Protein AF-A0A150KLL6-F1 (afdb_monomer)

Organism: NCBI:txid46224

Mean predicted aligned error: 4.89 Å

Secondary structure (DSSP, 8-state):
--HHHHHH-BTTB--HHHHHHHHHHHHH-SGGGGGG--HHHHHHHHHHHHHHHHHH-----------

Foldseek 3Di:
DDPLLVVQDDPSDDDPVSLVVVLVVCVVDVPVCPVVHHSVVSNVVSVVVVVCCVVPNDPPDPPPPPD

Structure (mmCIF, N/CA/C/O backbone):
data_AF-A0A150KLL6-F1
#
_entry.id   AF-A0A150KLL6-F1
#
loop_
_atom_site.group_PDB
_at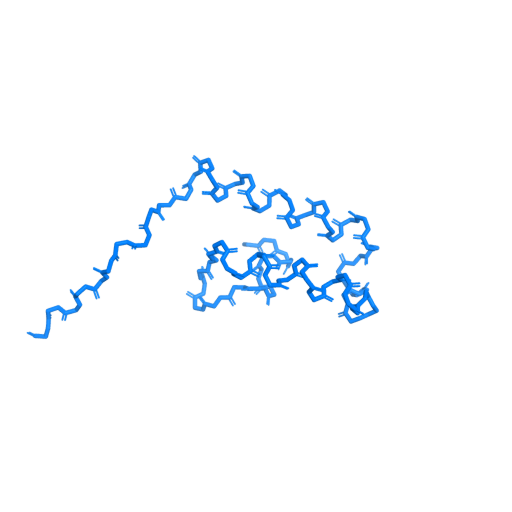om_site.id
_atom_site.type_symbol
_atom_site.label_atom_id
_atom_site.label_alt_id
_atom_site.label_comp_id
_atom_site.label_asym_id
_atom_site.label_entity_id
_atom_site.label_seq_id
_atom_site.pdbx_PDB_ins_code
_atom_site.Cartn_x
_atom_site.Cartn_y
_atom_site.Cartn_z
_atom_site.occupancy
_atom_site.B_iso_or_equiv
_atom_site.auth_seq_id
_atom_site.auth_comp_id
_atom_site.auth_asym_id
_atom_site.auth_atom_id
_atom_site.pdbx_PDB_model_num
ATOM 1 N N . MET A 1 1 ? 6.309 -12.429 -1.926 1.00 66.00 1 MET A N 1
ATOM 2 C CA . MET A 1 1 ? 5.922 -11.017 -1.733 1.00 66.00 1 MET A CA 1
ATOM 3 C C . MET A 1 1 ? 4.880 -10.950 -0.612 1.00 66.00 1 MET A C 1
ATOM 5 O O . MET A 1 1 ? 3.949 -11.752 -0.674 1.00 66.00 1 MET A O 1
ATOM 9 N N . PRO A 1 2 ? 5.067 -10.116 0.430 1.00 86.00 2 PRO A N 1
ATOM 10 C CA . PRO A 1 2 ? 4.067 -9.887 1.487 1.00 86.00 2 PRO A CA 1
ATOM 11 C C . PRO A 1 2 ? 2.694 -9.491 0.918 1.00 86.00 2 PRO A C 1
ATOM 13 O O . PRO A 1 2 ? 2.626 -9.021 -0.219 1.00 86.00 2 PRO A O 1
ATOM 16 N N . SER A 1 3 ? 1.609 -9.688 1.672 1.00 91.12 3 SER A N 1
ATOM 17 C CA . SER A 1 3 ? 0.221 -9.462 1.219 1.00 91.12 3 SER A CA 1
ATOM 18 C C . SER A 1 3 ? -0.007 -8.047 0.679 1.00 91.12 3 SER A C 1
ATOM 20 O O . SER A 1 3 ? -0.497 -7.897 -0.440 1.00 91.12 3 SER A O 1
ATOM 22 N N . LEU A 1 4 ? 0.431 -7.020 1.410 1.00 95.31 4 LEU A N 1
ATOM 23 C CA . LEU A 1 4 ? 0.278 -5.625 0.995 1.00 95.31 4 LEU A CA 1
ATOM 24 C C . LEU A 1 4 ? 1.052 -5.314 -0.290 1.00 95.31 4 LEU A C 1
ATOM 26 O O . LEU A 1 4 ? 0.527 -4.688 -1.207 1.00 95.31 4 LEU A O 1
ATOM 30 N N . ALA A 1 5 ? 2.279 -5.822 -0.395 1.00 95.25 5 ALA A N 1
ATOM 31 C CA . ALA A 1 5 ? 3.089 -5.685 -1.598 1.00 95.25 5 ALA A CA 1
ATOM 32 C C . ALA A 1 5 ? 2.419 -6.353 -2.813 1.00 95.25 5 ALA A C 1
ATOM 34 O O . ALA A 1 5 ? 2.363 -5.747 -3.879 1.00 95.25 5 ALA A O 1
ATOM 35 N N . LYS A 1 6 ? 1.834 -7.549 -2.647 1.00 95.75 6 LYS A N 1
ATOM 36 C CA . LYS A 1 6 ? 1.063 -8.209 -3.715 1.00 95.75 6 LYS A CA 1
ATOM 37 C C . LYS A 1 6 ? -0.144 -7.380 -4.151 1.00 95.75 6 LYS A C 1
ATOM 39 O O . LYS A 1 6 ? -0.399 -7.298 -5.346 1.00 95.75 6 LYS A O 1
ATOM 44 N N . ARG A 1 7 ? -0.867 -6.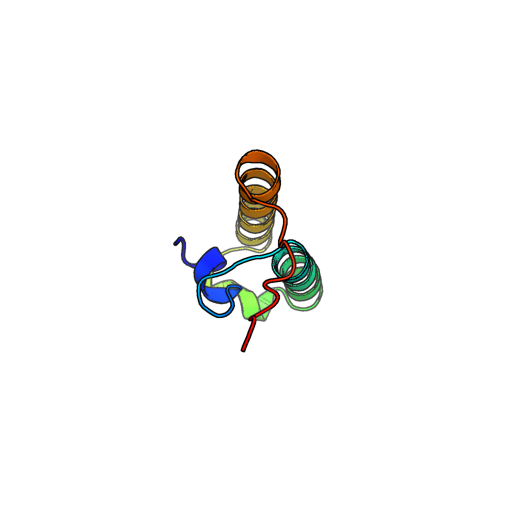763 -3.208 1.00 96.06 7 ARG A N 1
ATOM 45 C CA . ARG A 1 7 ? -2.069 -5.967 -3.507 1.00 96.06 7 ARG A CA 1
ATOM 46 C C . ARG A 1 7 ? -1.780 -4.750 -4.385 1.00 96.06 7 ARG A C 1
ATOM 48 O O . ARG A 1 7 ? -2.621 -4.388 -5.198 1.00 96.06 7 ARG A O 1
ATOM 55 N N . ILE A 1 8 ? -0.606 -4.136 -4.238 1.00 97.12 8 ILE A N 1
ATOM 56 C CA . ILE A 1 8 ? -0.241 -2.924 -4.991 1.00 97.12 8 ILE A CA 1
ATOM 57 C C . ILE A 1 8 ? 0.647 -3.198 -6.213 1.00 97.12 8 ILE A C 1
ATOM 59 O O . ILE A 1 8 ? 0.934 -2.276 -6.978 1.00 97.12 8 ILE A O 1
ATOM 63 N N . ALA A 1 9 ? 1.126 -4.431 -6.384 1.00 96.31 9 ALA A N 1
ATOM 64 C CA . ALA A 1 9 ? 2.010 -4.794 -7.482 1.00 96.31 9 ALA A CA 1
ATOM 65 C C . ALA A 1 9 ? 1.265 -4.843 -8.820 1.00 96.31 9 ALA A C 1
ATOM 67 O O . ALA A 1 9 ? 0.104 -5.238 -8.908 1.00 96.31 9 ALA A O 1
ATOM 68 N N . LYS A 1 10 ? 1.979 -4.509 -9.895 1.00 94.75 10 LYS A N 1
ATOM 69 C CA . LYS A 1 10 ? 1.530 -4.712 -11.274 1.00 94.75 10 LYS A CA 1
ATOM 70 C C . LYS A 1 10 ? 2.563 -5.549 -12.011 1.00 94.75 10 LYS A C 1
ATOM 72 O O . LYS A 1 10 ? 3.731 -5.169 -12.059 1.00 94.75 10 LYS A O 1
ATOM 77 N N . ASN A 1 11 ? 2.126 -6.657 -12.608 1.00 92.12 11 ASN A N 1
ATOM 78 C CA . ASN A 1 11 ? 2.995 -7.619 -13.299 1.00 92.12 11 ASN A CA 1
ATOM 79 C C . ASN A 1 11 ? 4.178 -8.073 -12.421 1.00 92.12 11 ASN A C 1
ATOM 81 O O . ASN A 1 11 ? 5.311 -8.091 -12.885 1.00 92.12 11 ASN A O 1
ATOM 85 N N . ASP A 1 12 ? 3.926 -8.340 -11.136 1.00 91.31 12 ASP A N 1
ATOM 86 C CA . ASP A 1 12 ? 4.940 -8.688 -10.126 1.00 91.31 12 ASP A CA 1
ATOM 87 C C . ASP A 1 12 ? 6.001 -7.608 -9.830 1.00 91.31 12 ASP A C 1
ATOM 89 O O . ASP A 1 12 ? 6.951 -7.850 -9.082 1.00 91.31 12 ASP A O 1
ATOM 93 N N . PHE A 1 13 ? 5.813 -6.382 -10.331 1.00 93.00 13 PHE A N 1
ATOM 94 C CA . PHE A 1 13 ? 6.657 -5.230 -10.022 1.00 93.00 13 PHE A CA 1
ATOM 95 C C . PHE A 1 13 ? 5.939 -4.210 -9.140 1.00 93.00 13 PHE A C 1
ATOM 97 O O . PHE A 1 13 ? 4.739 -3.965 -9.268 1.00 93.00 13 PHE A O 1
ATOM 104 N N . ILE A 1 14 ? 6.718 -3.558 -8.279 1.00 95.00 14 ILE A N 1
ATOM 105 C CA . ILE A 1 14 ? 6.303 -2.396 -7.492 1.00 95.00 14 ILE A CA 1
ATOM 106 C C . ILE A 1 14 ? 7.238 -1.245 -7.837 1.00 95.00 14 ILE A C 1
ATOM 108 O O . ILE A 1 14 ? 8.457 -1.417 -7.887 1.00 95.00 14 ILE A O 1
ATOM 112 N N . ASN A 1 15 ? 6.670 -0.062 -8.051 1.00 95.44 15 ASN A N 1
ATOM 113 C CA . ASN A 1 15 ? 7.426 1.175 -8.204 1.00 95.44 15 ASN A CA 1
ATOM 114 C C . ASN A 1 15 ? 6.981 2.226 -7.176 1.00 95.44 15 ASN A C 1
ATOM 116 O O . ASN A 1 15 ? 6.006 2.046 -6.445 1.00 95.44 15 ASN A O 1
ATOM 120 N N . THR A 1 16 ? 7.713 3.338 -7.115 1.00 94.94 16 THR A N 1
ATOM 121 C CA . THR A 1 16 ? 7.461 4.425 -6.158 1.00 94.94 16 THR A CA 1
ATOM 122 C C . THR A 1 16 ? 6.068 5.034 -6.313 1.00 94.94 16 THR A C 1
ATOM 124 O O . THR A 1 16 ? 5.439 5.359 -5.309 1.00 94.94 16 THR A O 1
ATOM 127 N N . ASN A 1 17 ? 5.560 5.144 -7.547 1.00 96.44 17 ASN A N 1
ATOM 128 C CA . ASN A 1 17 ? 4.222 5.671 -7.817 1.00 96.44 17 ASN A CA 1
ATOM 129 C C . ASN A 1 17 ? 3.123 4.782 -7.215 1.00 96.44 17 ASN A C 1
ATOM 131 O O . ASN A 1 17 ? 2.189 5.295 -6.612 1.00 96.44 17 ASN A O 1
ATOM 135 N N . MET A 1 18 ? 3.254 3.456 -7.317 1.00 97.88 18 MET A N 1
ATOM 136 C CA . MET A 1 1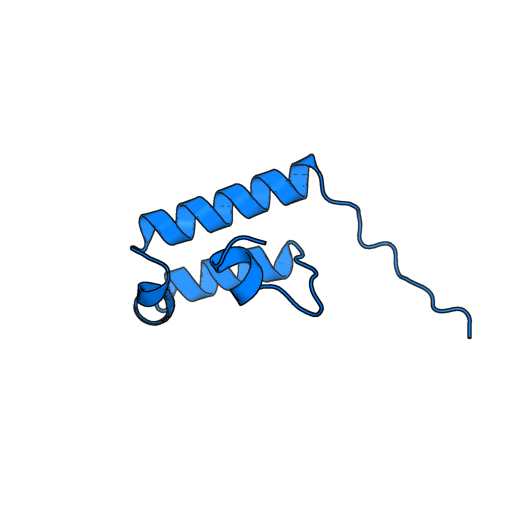8 ? 2.294 2.511 -6.729 1.00 97.88 18 MET A CA 1
ATOM 137 C C . MET A 1 18 ? 2.232 2.637 -5.203 1.00 97.88 18 MET A C 1
ATOM 139 O O . MET A 1 18 ? 1.143 2.689 -4.639 1.00 97.88 18 MET A O 1
ATOM 143 N N . ILE A 1 19 ? 3.388 2.747 -4.536 1.00 98.06 19 ILE A N 1
ATOM 144 C CA . ILE A 1 19 ? 3.452 2.928 -3.075 1.00 98.06 19 ILE A CA 1
ATOM 145 C C . ILE A 1 19 ? 2.834 4.274 -2.672 1.00 98.06 19 ILE A C 1
ATOM 147 O O . ILE A 1 19 ? 2.040 4.336 -1.735 1.00 98.06 19 ILE A O 1
ATOM 151 N N . GLY A 1 20 ? 3.171 5.352 -3.388 1.00 98.00 20 GLY A N 1
ATOM 152 C CA . GLY A 1 20 ? 2.633 6.686 -3.115 1.00 98.00 20 GLY A CA 1
ATOM 153 C C . GLY A 1 20 ? 1.119 6.761 -3.309 1.00 98.00 20 GLY A C 1
ATOM 154 O O . GLY A 1 20 ? 0.415 7.304 -2.459 1.00 98.00 20 GLY A O 1
ATOM 155 N N . PHE A 1 21 ? 0.608 6.162 -4.386 1.00 98.44 21 PHE A N 1
ATOM 156 C CA . PHE A 1 21 ? -0.828 6.081 -4.635 1.00 98.44 21 PHE A CA 1
ATOM 157 C C . PHE A 1 21 ? -1.544 5.293 -3.537 1.00 98.44 21 PHE A C 1
ATOM 159 O O . PHE A 1 21 ? -2.536 5.777 -3.003 1.00 98.44 21 PHE A O 1
ATOM 166 N N . ALA A 1 22 ? -1.010 4.137 -3.138 1.00 98.44 22 ALA A N 1
ATOM 167 C CA . ALA A 1 22 ? -1.572 3.340 -2.051 1.00 98.44 22 ALA A CA 1
ATOM 168 C C . ALA A 1 22 ? -1.631 4.109 -0.719 1.00 98.44 22 ALA A C 1
ATOM 170 O O . ALA A 1 22 ? -2.614 4.005 0.005 1.00 98.44 22 ALA A O 1
ATOM 171 N N . ALA A 1 23 ? -0.627 4.935 -0.409 1.00 98.56 23 ALA A N 1
ATOM 172 C CA . ALA A 1 23 ? -0.654 5.777 0.788 1.00 98.56 23 ALA A CA 1
ATOM 173 C C . ALA A 1 23 ? -1.739 6.870 0.724 1.00 98.56 23 ALA A C 1
ATOM 175 O O . ALA A 1 23 ? -2.389 7.157 1.730 1.00 98.56 23 ALA A O 1
ATOM 176 N N . ILE A 1 24 ? -1.952 7.472 -0.453 1.00 98.50 24 ILE A N 1
ATOM 177 C CA . ILE A 1 24 ? -3.044 8.433 -0.679 1.00 98.50 24 ILE A CA 1
ATOM 178 C C . ILE A 1 24 ? -4.401 7.737 -0.549 1.00 98.50 24 ILE A C 1
ATOM 180 O O . ILE A 1 24 ? -5.304 8.286 0.082 1.00 98.50 24 ILE A O 1
ATOM 184 N N . ASP A 1 25 ? -4.539 6.547 -1.128 1.00 98.50 25 ASP A N 1
ATOM 185 C CA . ASP A 1 25 ? -5.766 5.755 -1.105 1.00 98.50 25 ASP A CA 1
ATOM 186 C C . ASP A 1 25 ? -6.131 5.328 0.324 1.00 98.50 25 ASP A C 1
ATOM 188 O O . ASP A 1 25 ? -7.212 5.665 0.800 1.00 98.50 25 ASP A O 1
ATOM 192 N N . LEU A 1 26 ? -5.172 4.766 1.072 1.00 98.56 26 LEU A N 1
ATOM 193 C CA . LEU A 1 26 ? -5.315 4.450 2.498 1.00 98.56 26 LEU A CA 1
ATOM 194 C C . LEU A 1 26 ? -5.748 5.668 3.325 1.00 98.56 26 LEU A C 1
ATOM 196 O O . LEU A 1 26 ? -6.537 5.546 4.259 1.00 98.56 26 LEU A O 1
ATOM 200 N N . LYS A 1 27 ? -5.213 6.857 3.020 1.00 98.38 27 LYS A N 1
ATOM 201 C CA . LYS A 1 27 ? -5.572 8.086 3.739 1.00 98.38 27 LYS A CA 1
ATOM 202 C C . LYS A 1 27 ? -7.001 8.538 3.446 1.00 98.38 27 LYS A C 1
ATOM 204 O O . LYS A 1 27 ? -7.630 9.123 4.328 1.00 98.38 27 LYS A O 1
ATOM 209 N N . ARG A 1 28 ? -7.475 8.331 2.217 1.00 98.50 28 ARG A N 1
ATOM 210 C CA . ARG A 1 28 ? -8.805 8.749 1.754 1.00 98.50 28 ARG A CA 1
ATOM 211 C C . ARG A 1 28 ? -9.894 7.784 2.195 1.00 98.50 28 ARG A C 1
ATOM 213 O O . ARG A 1 28 ? -10.957 8.245 2.596 1.00 98.50 28 ARG A O 1
ATOM 220 N N . ASP A 1 29 ? -9.615 6.489 2.141 1.00 98.12 29 ASP A N 1
ATOM 221 C CA . ASP A 1 29 ? -10.549 5.436 2.517 1.00 98.12 29 ASP A CA 1
ATOM 222 C C . ASP A 1 29 ? -9.832 4.319 3.298 1.00 98.12 29 ASP A C 1
ATOM 224 O O . ASP A 1 29 ? -9.455 3.294 2.736 1.00 98.12 29 ASP A O 1
ATOM 228 N N . PRO A 1 30 ? -9.638 4.485 4.618 1.00 97.69 30 PRO A N 1
ATOM 229 C CA . PRO A 1 30 ? -9.003 3.460 5.442 1.00 97.69 30 PRO A CA 1
ATOM 230 C C . PRO A 1 30 ? -9.785 2.142 5.511 1.00 97.69 30 PRO A C 1
ATOM 232 O O . PRO A 1 30 ? -9.205 1.091 5.783 1.00 97.69 30 PRO A O 1
ATOM 235 N N . THR A 1 31 ? -11.104 2.178 5.304 1.00 97.75 31 THR A N 1
ATOM 236 C CA . THR A 1 31 ? -11.971 1.008 5.483 1.00 97.75 31 THR A CA 1
ATOM 237 C C . THR A 1 31 ? -11.741 -0.031 4.392 1.00 97.75 31 THR A C 1
ATOM 239 O O . THR A 1 31 ? -11.727 -1.225 4.700 1.00 97.75 31 THR A O 1
ATOM 242 N N . SER A 1 32 ? -11.467 0.384 3.151 1.00 97.38 32 SER A N 1
ATOM 243 C CA . SER A 1 32 ? -11.143 -0.548 2.058 1.00 97.38 32 SER A CA 1
ATOM 244 C C . SER A 1 32 ? -9.817 -1.300 2.232 1.00 97.38 32 SER A C 1
ATOM 246 O O . SER A 1 32 ? -9.562 -2.245 1.485 1.00 97.38 32 SER A O 1
ATOM 248 N N . TRP A 1 33 ? -8.997 -0.930 3.222 1.00 97.81 33 TRP A N 1
ATOM 249 C CA . TRP A 1 33 ? -7.714 -1.563 3.558 1.00 97.81 33 TRP A CA 1
ATOM 250 C C . TRP A 1 33 ? -7.762 -2.395 4.844 1.00 97.81 33 TRP A C 1
ATOM 252 O O . TRP A 1 33 ? -6.753 -2.978 5.238 1.00 97.81 33 TRP A O 1
ATOM 262 N N . SER A 1 34 ? -8.920 -2.452 5.507 1.00 96.06 34 SER A N 1
ATOM 263 C CA . SER A 1 34 ? -9.083 -3.107 6.811 1.00 96.06 34 SER A CA 1
ATOM 264 C C . SER A 1 34 ? -8.836 -4.620 6.788 1.00 96.06 34 SER A C 1
ATOM 266 O O . SER A 1 34 ? -8.507 -5.197 7.822 1.00 96.06 34 SER A O 1
ATOM 268 N N . ASP A 1 35 ? -8.914 -5.256 5.615 1.00 96.69 35 ASP A N 1
ATOM 269 C CA . ASP A 1 35 ? -8.537 -6.658 5.409 1.00 96.69 35 ASP A CA 1
ATOM 270 C C . ASP A 1 35 ? -7.023 -6.901 5.539 1.00 96.69 35 ASP A C 1
ATOM 272 O O . ASP A 1 35 ? -6.597 -8.033 5.770 1.00 96.69 35 ASP A O 1
ATOM 276 N N . LEU A 1 36 ? -6.211 -5.845 5.415 1.00 95.06 36 LEU A N 1
ATOM 277 C CA . LEU A 1 36 ? -4.758 -5.888 5.578 1.00 95.06 36 LEU A CA 1
ATOM 278 C C . LEU A 1 36 ? -4.281 -5.433 6.964 1.00 95.06 36 LEU A C 1
ATOM 280 O O . LEU A 1 36 ? -3.104 -5.606 7.268 1.00 95.06 36 LEU A O 1
ATOM 284 N N . GLY A 1 37 ? -5.162 -4.870 7.796 1.00 96.00 37 GLY A N 1
ATOM 285 C CA . GLY A 1 37 ? -4.846 -4.430 9.156 1.00 96.00 37 GLY A CA 1
ATOM 286 C C . GLY A 1 37 ? -5.397 -3.048 9.496 1.00 96.00 37 GLY A C 1
ATOM 287 O O . GLY A 1 37 ? -6.180 -2.446 8.759 1.00 96.00 37 GLY A O 1
ATOM 288 N N . THR A 1 38 ? -4.981 -2.524 10.645 1.00 97.88 38 THR A N 1
ATOM 289 C CA . THR A 1 38 ? -5.308 -1.155 11.056 1.00 97.88 38 THR A CA 1
ATOM 290 C C . THR A 1 38 ? -4.593 -0.128 10.178 1.00 97.88 38 THR A C 1
ATOM 292 O O . THR A 1 38 ? -3.535 -0.390 9.608 1.00 97.88 38 THR A O 1
ATOM 295 N N . TYR A 1 39 ? -5.117 1.100 10.135 1.00 98.25 39 TYR A N 1
ATOM 296 C CA . TYR A 1 39 ? -4.505 2.205 9.387 1.00 98.25 39 TYR A CA 1
ATOM 297 C C . TYR A 1 39 ? -2.995 2.361 9.658 1.00 98.25 39 TYR A C 1
ATOM 299 O O . TYR A 1 39 ? -2.212 2.543 8.727 1.00 98.25 39 TYR A O 1
ATOM 307 N N . ASN A 1 40 ? -2.574 2.270 10.926 1.00 98.38 40 ASN A N 1
ATOM 308 C CA . ASN A 1 40 ? -1.171 2.447 11.304 1.00 98.38 40 ASN A CA 1
ATOM 309 C C . ASN A 1 40 ? -0.286 1.282 10.844 1.00 98.38 40 ASN A C 1
ATOM 311 O O . ASN A 1 40 ? 0.849 1.518 10.433 1.00 98.38 40 ASN A O 1
ATOM 315 N N . GLU A 1 41 ? -0.791 0.049 10.890 1.00 98.12 41 GLU A N 1
ATOM 316 C CA . GLU A 1 41 ? -0.069 -1.136 10.410 1.00 98.12 41 GLU A CA 1
ATOM 317 C C . GLU A 1 41 ? 0.132 -1.065 8.894 1.00 98.12 41 GLU A C 1
ATOM 319 O O . GLU A 1 41 ? 1.266 -1.150 8.418 1.00 98.12 41 GLU A O 1
ATOM 324 N N . VAL A 1 42 ? -0.938 -0.784 8.142 1.00 98.25 42 VAL A N 1
ATOM 325 C CA . VAL A 1 42 ? -0.890 -0.657 6.677 1.00 98.25 42 VAL A CA 1
ATOM 326 C C . VAL A 1 42 ? 0.040 0.491 6.259 1.00 98.25 42 VAL A C 1
ATOM 328 O O . VAL A 1 42 ? 0.871 0.334 5.361 1.00 98.25 42 VAL A O 1
ATOM 331 N N . LEU A 1 43 ? -0.031 1.641 6.940 1.00 98.38 43 LEU A N 1
ATOM 332 C CA . LEU A 1 43 ? 0.849 2.779 6.666 1.00 98.38 43 LEU A CA 1
ATOM 333 C C . LEU A 1 43 ? 2.322 2.451 6.950 1.00 98.38 43 LEU A C 1
ATOM 335 O O . LEU A 1 43 ? 3.210 2.837 6.183 1.00 98.38 43 LEU A O 1
ATOM 339 N N . GLN A 1 44 ? 2.594 1.740 8.043 1.00 98.12 44 GLN A N 1
ATOM 340 C CA . GLN A 1 44 ? 3.948 1.331 8.395 1.00 98.12 44 GLN A CA 1
ATOM 341 C C . GLN A 1 44 ? 4.509 0.327 7.382 1.00 98.12 44 GLN A C 1
ATOM 343 O O . GLN A 1 44 ? 5.670 0.445 6.986 1.00 98.12 44 GLN A O 1
ATOM 348 N N . GLU A 1 45 ? 3.704 -0.620 6.907 1.00 97.56 45 GLU A N 1
ATOM 349 C CA . GLU A 1 45 ? 4.112 -1.536 5.843 1.00 97.56 45 GLU A CA 1
ATOM 350 C C . GLU A 1 45 ? 4.408 -0.805 4.527 1.00 97.56 45 GLU A C 1
ATOM 352 O O . GLU A 1 45 ? 5.452 -1.048 3.918 1.00 97.56 45 GLU A O 1
ATOM 357 N N . LEU A 1 46 ? 3.569 0.156 4.118 1.00 98.19 46 LEU A N 1
ATOM 358 C CA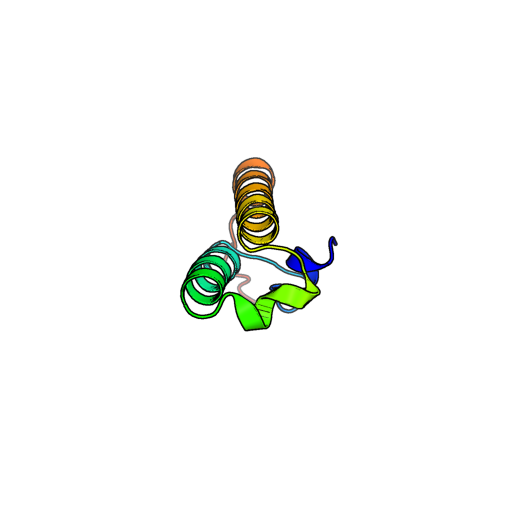 . LEU A 1 46 ? 3.838 1.005 2.948 1.00 98.19 46 LEU A CA 1
ATOM 359 C C . LEU A 1 46 ? 5.174 1.753 3.080 1.00 98.19 46 LEU A C 1
ATOM 361 O O . LEU A 1 46 ? 5.963 1.808 2.131 1.00 98.19 46 LEU A O 1
ATOM 365 N N . LYS A 1 47 ? 5.4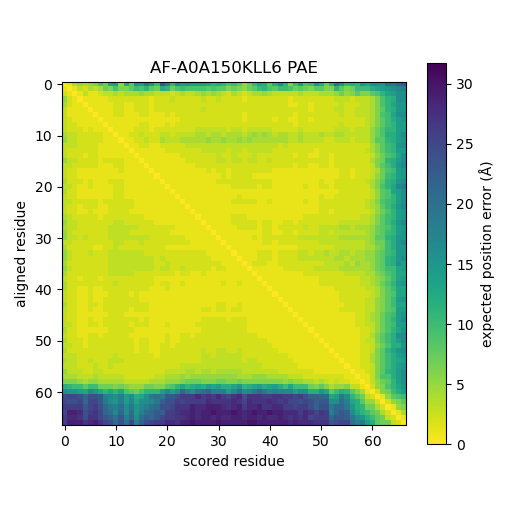76 2.276 4.274 1.00 98.19 47 LYS A N 1
ATOM 366 C CA . LYS A 1 47 ? 6.764 2.916 4.576 1.00 98.19 47 LYS A CA 1
ATOM 367 C C . LYS A 1 47 ? 7.932 1.929 4.489 1.00 98.19 47 LYS A C 1
ATOM 369 O O . LYS A 1 47 ? 8.993 2.279 3.970 1.00 98.19 47 LYS A O 1
ATOM 374 N N . LEU A 1 48 ? 7.764 0.695 4.964 1.00 97.94 48 LEU A N 1
ATOM 375 C CA . LEU A 1 48 ? 8.790 -0.343 4.841 1.00 97.94 48 LEU A CA 1
ATOM 376 C C . LEU A 1 48 ? 9.041 -0.715 3.376 1.00 97.94 48 LEU A C 1
ATOM 378 O O . LEU A 1 48 ? 10.201 -0.819 2.978 1.00 97.94 48 LEU A O 1
ATOM 382 N N . LEU A 1 49 ? 7.995 -0.831 2.552 1.00 97.31 49 LEU A N 1
ATOM 383 C CA . LEU A 1 49 ? 8.152 -1.049 1.110 1.00 97.31 49 LEU A CA 1
ATOM 384 C C . LEU A 1 49 ? 8.908 0.095 0.441 1.00 97.31 49 LEU A C 1
ATOM 386 O O . LEU A 1 49 ? 9.788 -0.160 -0.381 1.00 97.31 49 LEU A O 1
ATOM 390 N N . TRP A 1 50 ? 8.628 1.342 0.829 1.00 97.75 50 TRP A N 1
ATOM 391 C CA . TRP A 1 50 ? 9.391 2.494 0.357 1.00 97.75 50 TRP A CA 1
ATOM 392 C C . TRP A 1 50 ? 10.876 2.371 0.715 1.00 97.75 50 TRP A C 1
ATOM 394 O O . TRP A 1 50 ? 11.735 2.513 -0.154 1.00 97.75 50 TRP A O 1
ATOM 404 N N . HIS A 1 51 ? 11.198 2.051 1.973 1.00 97.81 51 HIS A N 1
ATOM 405 C CA . HIS A 1 51 ? 12.585 1.856 2.407 1.00 97.81 51 HIS A CA 1
ATOM 406 C C . HIS A 1 51 ? 13.289 0.728 1.647 1.00 97.81 51 HIS A C 1
ATOM 408 O O . HIS A 1 51 ? 14.437 0.898 1.235 1.00 97.81 51 HIS A O 1
ATOM 414 N N . VAL A 1 52 ? 12.612 -0.403 1.432 1.00 96.44 52 VAL A N 1
ATOM 415 C CA . VAL A 1 52 ? 13.153 -1.525 0.655 1.00 96.44 52 VAL A CA 1
ATOM 416 C C . VAL A 1 52 ? 13.411 -1.099 -0.789 1.00 96.44 52 VAL A C 1
ATOM 418 O O . VAL A 1 52 ? 14.496 -1.353 -1.307 1.00 96.44 52 VAL A O 1
ATOM 421 N N . LEU A 1 53 ? 12.462 -0.412 -1.428 1.00 95.06 53 LEU A N 1
ATOM 422 C CA . LEU A 1 53 ? 12.602 0.036 -2.812 1.00 95.06 53 LEU A CA 1
ATOM 423 C C . LEU A 1 53 ? 13.733 1.059 -2.974 1.00 95.06 53 LEU A C 1
ATOM 425 O O . LEU A 1 53 ? 14.519 0.948 -3.907 1.00 95.06 53 LEU A O 1
ATOM 429 N N . VAL A 1 54 ? 13.859 2.026 -2.064 1.00 95.50 54 VAL A N 1
ATOM 430 C CA . VAL A 1 54 ? 14.942 3.024 -2.111 1.00 95.50 54 VAL A CA 1
ATOM 431 C C . VAL A 1 54 ? 16.308 2.377 -1.882 1.00 95.50 54 VAL A C 1
ATOM 433 O O . VAL A 1 54 ? 17.282 2.760 -2.524 1.00 95.50 54 VAL A O 1
ATOM 436 N N . ARG A 1 55 ? 16.398 1.394 -0.979 1.00 97.00 55 ARG A N 1
ATOM 437 C CA . ARG A 1 55 ? 17.675 0.763 -0.626 1.00 97.00 55 ARG A CA 1
ATOM 438 C C . ARG A 1 55 ? 18.123 -0.313 -1.612 1.00 97.00 55 ARG A C 1
ATOM 440 O O . ARG A 1 55 ? 19.321 -0.461 -1.832 1.00 97.00 55 ARG A O 1
ATOM 447 N N . TYR A 1 56 ? 17.185 -1.083 -2.156 1.00 95.38 56 TYR A N 1
ATOM 44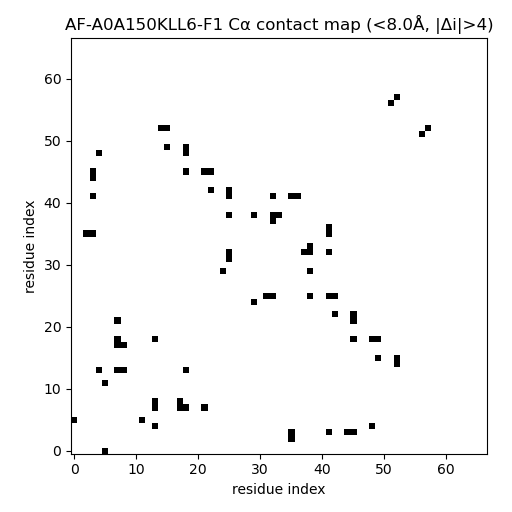8 C CA . TYR A 1 56 ? 17.472 -2.295 -2.933 1.00 95.38 56 TYR A CA 1
ATOM 449 C C . TYR A 1 56 ? 16.862 -2.293 -4.339 1.00 95.38 56 TYR A C 1
ATOM 451 O O . TYR A 1 56 ? 17.158 -3.184 -5.137 1.00 95.38 56 TYR A O 1
ATOM 459 N N . GLY A 1 57 ? 15.997 -1.329 -4.652 1.00 92.94 57 GLY A N 1
ATOM 460 C CA . GLY A 1 57 ? 15.391 -1.199 -5.969 1.00 92.94 57 GLY A CA 1
ATOM 461 C C . GLY A 1 57 ? 16.401 -0.819 -7.046 1.00 92.94 57 GLY A C 1
ATOM 462 O O . GLY A 1 57 ? 17.523 -0.389 -6.781 1.00 92.94 57 GLY A O 1
ATOM 463 N N . LYS A 1 58 ? 15.978 -0.972 -8.299 1.00 93.00 58 LYS A N 1
ATOM 464 C CA . LYS A 1 58 ? 16.746 -0.550 -9.471 1.00 93.00 58 LYS A CA 1
ATOM 465 C C . LYS A 1 58 ? 15.969 0.532 -10.214 1.00 93.00 58 LYS A C 1
ATOM 467 O O . LYS A 1 58 ? 14.740 0.454 -10.256 1.00 93.00 58 LYS A O 1
ATOM 472 N N . PRO A 1 59 ? 16.652 1.512 -10.830 1.00 89.25 59 PRO A N 1
ATOM 473 C CA . PRO A 1 59 ? 15.996 2.433 -11.742 1.00 89.2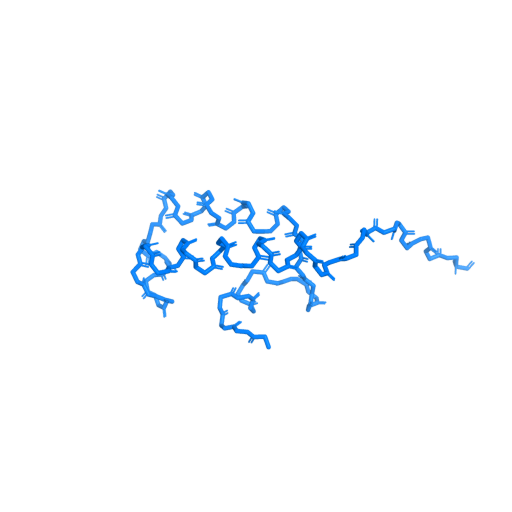5 59 PRO A CA 1
ATOM 474 C C . PRO A 1 59 ? 15.249 1.650 -12.817 1.00 89.25 59 PRO A C 1
ATOM 476 O O . PRO A 1 59 ? 15.800 0.709 -13.397 1.00 89.25 59 PRO A O 1
ATOM 479 N N . VAL A 1 60 ? 14.016 2.062 -13.103 1.00 79.88 60 VAL A N 1
ATOM 480 C CA . VAL A 1 60 ? 13.293 1.590 -14.282 1.00 79.88 60 VAL A CA 1
ATOM 481 C C . VAL A 1 60 ? 13.996 2.212 -15.484 1.00 79.88 60 VAL A C 1
ATOM 483 O O . VAL A 1 60 ? 13.685 3.320 -15.906 1.00 79.88 60 VAL A O 1
ATOM 486 N N . ARG A 1 61 ? 15.039 1.547 -15.984 1.00 73.69 61 ARG A N 1
ATOM 487 C CA . ARG A 1 61 ? 15.609 1.897 -17.284 1.00 73.69 61 ARG A CA 1
ATOM 488 C C . ARG A 1 61 ? 14.534 1.556 -18.302 1.00 73.69 61 ARG A C 1
ATOM 490 O O . ARG A 1 61 ? 14.011 0.445 -18.251 1.00 73.69 61 ARG A O 1
ATOM 497 N N . ASN A 1 62 ? 14.185 2.506 -19.169 1.00 57.66 62 ASN A N 1
ATOM 498 C CA . ASN A 1 62 ? 13.309 2.257 -20.307 1.00 57.66 62 ASN A CA 1
ATOM 499 C C . ASN A 1 62 ? 13.761 0.956 -20.974 1.00 57.66 62 ASN A C 1
ATOM 501 O O . ASN A 1 62 ? 14.841 0.910 -21.564 1.00 57.66 62 ASN A O 1
ATOM 505 N N . PHE A 1 63 ? 12.969 -0.107 -20.836 1.00 57.44 63 PHE A N 1
ATOM 506 C CA . PHE A 1 63 ? 13.109 -1.274 -21.684 1.00 57.44 63 PHE A CA 1
ATOM 507 C C . PHE A 1 63 ? 12.692 -0.798 -23.071 1.00 57.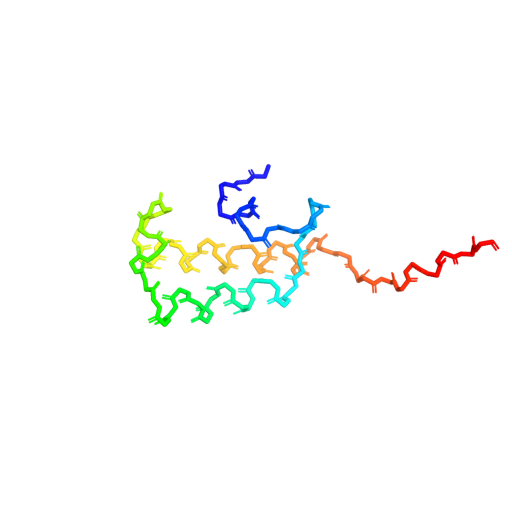44 63 PHE A C 1
ATOM 509 O O . PHE A 1 63 ? 11.519 -0.838 -23.426 1.00 57.44 63 PHE A O 1
ATOM 516 N N . VAL A 1 64 ? 13.646 -0.265 -23.833 1.00 46.38 64 VAL A N 1
ATOM 517 C CA . VAL A 1 64 ? 13.508 -0.226 -25.281 1.00 46.38 64 VAL A CA 1
ATOM 518 C C . VAL A 1 64 ? 13.493 -1.695 -25.681 1.00 46.38 64 VAL A C 1
ATOM 520 O O . VAL A 1 64 ? 14.535 -2.345 -25.734 1.00 46.38 64 VAL A O 1
ATOM 523 N N . GLN A 1 65 ? 12.292 -2.247 -25.850 1.00 46.81 65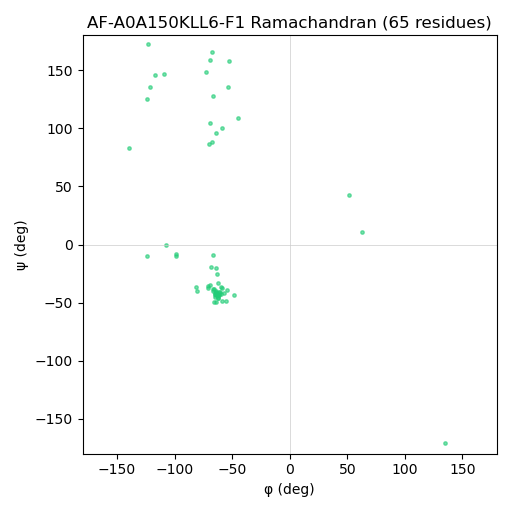 GLN A N 1
ATOM 524 C CA . GLN A 1 65 ? 12.107 -3.431 -26.670 1.00 46.81 65 GLN A CA 1
ATOM 525 C C . GLN A 1 65 ? 12.600 -3.036 -28.060 1.00 46.81 65 GLN A C 1
ATOM 527 O O . GLN A 1 65 ? 11.934 -2.295 -28.780 1.00 46.81 65 GLN A O 1
ATOM 532 N N . ILE A 1 66 ? 13.822 -3.450 -28.383 1.00 46.38 66 ILE A N 1
ATOM 533 C CA . ILE A 1 66 ? 14.255 -3.530 -29.768 1.00 46.38 66 ILE A CA 1
ATOM 534 C C . ILE A 1 66 ? 13.429 -4.680 -30.347 1.00 46.38 66 ILE A C 1
ATOM 536 O O . ILE A 1 66 ? 13.634 -5.833 -29.964 1.00 46.38 66 ILE A O 1
ATOM 540 N N . ASN A 1 67 ? 12.422 -4.314 -31.141 1.00 42.56 67 ASN A N 1
ATOM 541 C CA . ASN A 1 67 ? 11.759 -5.221 -32.074 1.00 42.56 67 ASN A CA 1
ATOM 542 C C . ASN A 1 67 ? 12.730 -5.598 -33.192 1.00 42.56 67 ASN A C 1
ATOM 544 O O . ASN A 1 67 ? 13.500 -4.700 -33.607 1.00 42.56 67 ASN A O 1
#

InterPro domains:
  IPR022074 Protein of unknown function DUF3626 [PF12294] (1-56)

Sequence (67 aa):
MPSLAKRIAKNDFINTNMIGFAAIDLKRDPTSWSDLGTYNEVLQELKLLWHVLVRYGKPVRNFVQIN

Solvent-accessible surface area (backbone atoms only — not comparable to full-atom values): 4242 Å² total; per-residue (Å²): 126,59,72,71,57,56,73,56,35,56,96,91,41,77,54,72,66,46,51,53,48,50,54,54,46,45,72,75,45,48,72,87,45,47,93,76,40,53,69,68,58,47,52,50,50,50,50,50,52,49,53,49,44,74,76,70,54,73,83,86,68,81,78,74,76,81,125

Radius of gyration: 13.43 Å; Cα contacts (8 Å, |Δi|>4): 40; chains: 1; bounding box: 30×20×43 Å

pLDDT: mean 91.1, std 14.24, range [42.56, 98.56]